Protein AF-A0A9D8DJX4-F1 (afdb_monomer_lite)

Sequence (141 aa):
MAVQHSPLPLGGERSQPGMAPLARCCRRCGIIIGFGDRCDFCLRRPADHEDAPGQHLGRHHTEWIPTVEALIADGDLDAAEFLLWRLVEATEAEARVAQVPPLEQHFRRLGWIARQRGDEALATQLRKRSEKSKASVREAS

Foldseek 3Di:
DDDDDDPDDPPPDDDDPDDDQPQDAQCPQRAGDSDDNHDPLRVPDDPPDDAAQQDDSVDGLVVCVVVLVVCVVVVVLVVSLVSLVRSQRSQLSCCVVVLDQGDCVSLCVNLVSCVVVVNPVSSVVSVVVSVVSRVVSVVVD

Radius of gyration: 18.66 Å; chains: 1; bounding box: 50×49×39 Å

pLDDT: mean 78.37, std 17.77, range [37.06, 95.06]

Secondary structure (DSSP, 8-state):
-----PPPP-------TTS----EEPTTT--EESSSSS-HHHHHS-TT-PPPTTEETTEETTTTHHHHHHHHHTT-HHHHHHHHHHHHHHHHHHHHHH-PPP-HHHHHHHHHHHHHTT-HHHHHHHHHHHHHHHHHHHHH-

Structure (mmCIF, N/CA/C/O backbone):
data_AF-A0A9D8DJX4-F1
#
_entry.id   AF-A0A9D8DJX4-F1
#
loop_
_atom_site.group_PDB
_atom_site.id
_atom_site.type_symbol
_atom_site.label_atom_id
_atom_site.label_alt_id
_atom_site.label_comp_id
_atom_site.label_asym_id
_atom_site.label_entity_id
_atom_site.label_seq_id
_atom_site.pdbx_PDB_ins_code
_atom_site.Cartn_x
_atom_site.Cartn_y
_atom_site.Cartn_z
_atom_site.occupancy
_atom_site.B_iso_or_equiv
_atom_site.auth_seq_id
_atom_site.auth_comp_id
_atom_site.auth_asym_id
_atom_site.auth_atom_id
_atom_site.pdbx_PDB_model_num
ATOM 1 N N . MET A 1 1 ? 6.602 -37.241 23.821 1.00 38.56 1 MET A N 1
ATOM 2 C CA . MET A 1 1 ? 5.442 -36.352 24.037 1.00 38.56 1 MET A CA 1
ATOM 3 C C . MET A 1 1 ? 5.085 -35.742 22.693 1.00 38.56 1 MET A C 1
ATOM 5 O O . MET A 1 1 ? 5.857 -34.939 22.191 1.00 38.56 1 MET A O 1
ATOM 9 N N . ALA A 1 2 ? 4.020 -36.227 22.053 1.00 39.66 2 ALA A N 1
ATOM 10 C CA . ALA A 1 2 ? 3.585 -35.761 20.737 1.00 39.66 2 ALA A CA 1
ATOM 11 C C . ALA A 1 2 ? 2.535 -34.660 20.921 1.00 39.66 2 ALA A C 1
ATOM 13 O O . ALA A 1 2 ? 1.522 -34.881 21.583 1.00 39.66 2 ALA A O 1
ATOM 14 N N . VAL A 1 3 ? 2.805 -33.476 20.374 1.00 42.41 3 VAL A N 1
ATOM 15 C CA . VAL A 1 3 ? 1.877 -32.342 20.379 1.00 42.41 3 VAL A CA 1
ATOM 16 C C . VAL A 1 3 ? 0.771 -32.644 19.371 1.00 42.41 3 VAL A C 1
ATOM 18 O O . VAL A 1 3 ? 1.012 -32.706 18.167 1.00 42.41 3 VAL A O 1
ATOM 21 N N . GLN A 1 4 ? -0.436 -32.894 19.874 1.00 38.75 4 GLN A N 1
ATOM 22 C CA . GLN A 1 4 ? -1.630 -33.052 19.053 1.00 38.75 4 GLN A CA 1
ATOM 23 C C . GLN A 1 4 ? -2.042 -31.674 18.525 1.00 38.75 4 GLN A C 1
ATOM 25 O O . GLN A 1 4 ? -2.489 -30.818 19.284 1.00 38.75 4 GLN A O 1
ATOM 30 N N . HIS A 1 5 ? -1.884 -31.454 17.221 1.00 39.19 5 HIS A N 1
ATOM 31 C CA . HIS A 1 5 ? -2.536 -30.343 16.539 1.00 39.19 5 HIS A CA 1
ATOM 32 C C . HIS A 1 5 ? -4.013 -30.695 16.350 1.00 39.19 5 HIS A C 1
ATOM 34 O O . HIS A 1 5 ? -4.348 -31.582 15.566 1.00 39.19 5 HIS A O 1
ATOM 40 N N . SER A 1 6 ? -4.895 -30.001 17.067 1.00 37.06 6 SER A N 1
ATOM 41 C CA . SER A 1 6 ? -6.330 -30.041 16.789 1.00 37.06 6 SER A CA 1
ATOM 42 C C . SER A 1 6 ? -6.590 -29.529 15.367 1.00 37.06 6 SER A C 1
ATOM 44 O O . SER A 1 6 ? -6.162 -28.415 15.046 1.00 37.06 6 SER A O 1
ATOM 46 N N . PRO A 1 7 ? -7.296 -30.280 14.504 1.00 43.91 7 PRO A N 1
ATOM 47 C CA . PRO A 1 7 ? -7.796 -29.723 13.260 1.00 43.91 7 PRO A CA 1
ATOM 48 C C . PRO A 1 7 ? -8.871 -28.683 13.597 1.00 43.91 7 PRO A C 1
ATOM 50 O O . PRO A 1 7 ? -9.876 -28.991 14.239 1.00 43.91 7 PRO A O 1
ATOM 53 N N . LEU A 1 8 ? -8.636 -27.435 13.186 1.00 43.75 8 LEU A N 1
ATOM 54 C CA . LEU A 1 8 ? -9.650 -26.380 13.186 1.00 43.75 8 LEU A CA 1
ATOM 55 C C . LEU A 1 8 ? -10.898 -26.883 12.437 1.00 43.75 8 LEU A C 1
ATOM 57 O O . LEU A 1 8 ? -10.749 -27.613 11.450 1.00 43.75 8 LEU A O 1
ATOM 61 N N . PRO A 1 9 ? -12.115 -26.525 12.884 1.00 43.22 9 PRO A N 1
ATOM 62 C CA . PRO A 1 9 ? -13.334 -27.113 12.360 1.00 43.22 9 PRO A CA 1
ATOM 63 C C . PRO A 1 9 ? -13.437 -26.852 10.857 1.00 43.22 9 PRO A C 1
ATOM 65 O O . PRO A 1 9 ? -13.416 -25.713 10.385 1.00 43.22 9 PRO A O 1
ATOM 68 N N . LEU A 1 10 ? -13.540 -27.949 10.110 1.00 44.94 10 LEU A N 1
ATOM 69 C CA . LEU A 1 10 ? -13.996 -27.970 8.731 1.00 44.94 10 LEU A CA 1
ATOM 70 C C . LEU A 1 10 ? -15.403 -27.364 8.717 1.00 44.94 10 LEU A C 1
ATOM 72 O O . LEU A 1 10 ? -16.376 -28.037 9.045 1.00 44.94 10 LEU A O 1
ATOM 76 N N . GLY A 1 11 ? -15.494 -26.077 8.380 1.00 38.72 11 GLY A N 1
ATOM 77 C CA . GLY A 1 11 ? -16.750 -25.362 8.180 1.00 38.72 11 GLY A CA 1
ATOM 78 C C . GLY A 1 11 ? -17.479 -25.884 6.946 1.00 38.72 11 GLY A C 1
ATOM 79 O O . GLY A 1 11 ? -17.466 -25.254 5.892 1.00 38.72 11 GLY A O 1
ATOM 80 N N . GLY A 1 12 ? -18.083 -27.060 7.077 1.00 45.94 12 GLY A N 1
ATOM 81 C CA . GLY A 1 12 ? -19.124 -27.560 6.201 1.00 45.94 12 GLY A CA 1
ATOM 82 C C . GLY A 1 12 ? -20.479 -27.167 6.766 1.00 45.94 12 GLY A C 1
ATOM 83 O O . GLY A 1 12 ? -21.164 -28.016 7.318 1.00 45.94 12 GLY A O 1
ATOM 84 N N . GLU A 1 13 ? -20.882 -25.903 6.626 1.00 40.72 13 GLU A N 1
ATOM 85 C CA . GLU A 1 13 ? -22.246 -25.484 6.956 1.00 40.72 13 GLU A CA 1
ATOM 86 C C . GLU A 1 13 ? -22.848 -24.629 5.835 1.00 40.72 13 GLU A C 1
ATOM 88 O O . GLU A 1 13 ? -22.417 -23.523 5.514 1.00 40.72 13 GLU A O 1
ATOM 93 N N . ARG A 1 14 ? -23.818 -25.286 5.196 1.00 38.78 14 ARG A N 1
ATOM 94 C CA . ARG A 1 14 ? -24.899 -24.855 4.307 1.00 38.78 14 ARG A CA 1
ATOM 95 C C . ARG A 1 14 ? -25.084 -23.341 4.158 1.00 38.78 14 ARG A C 1
ATOM 97 O O . ARG A 1 14 ? -25.391 -22.633 5.111 1.00 38.78 14 ARG A O 1
ATOM 104 N N . SER A 1 15 ? -25.055 -22.902 2.902 1.00 38.00 15 SER A N 1
ATOM 105 C CA . SER A 1 15 ? -25.609 -21.633 2.435 1.00 38.00 15 SER A CA 1
ATOM 106 C C . SER A 1 15 ? -27.032 -21.435 2.972 1.00 38.00 15 SER A C 1
ATOM 108 O O . SER A 1 15 ? -27.956 -22.131 2.552 1.00 38.00 15 SER A O 1
ATOM 110 N N . GLN A 1 16 ? -27.221 -20.493 3.896 1.00 41.62 16 GLN A N 1
ATOM 111 C CA . GLN A 1 16 ? -28.549 -19.980 4.222 1.00 41.62 16 GLN A CA 1
ATOM 112 C C . GLN A 1 16 ? -29.001 -19.029 3.099 1.00 41.62 16 GLN A C 1
ATOM 114 O O . GLN A 1 16 ? -28.250 -18.114 2.748 1.00 41.62 16 GLN A O 1
ATOM 119 N N . PRO A 1 17 ? -30.198 -19.209 2.516 1.00 38.16 17 PRO A N 1
ATOM 120 C CA . PRO A 1 17 ? -30.735 -18.274 1.538 1.00 38.16 17 PRO A CA 1
ATOM 121 C C . PRO A 1 17 ? -31.325 -17.064 2.275 1.00 38.16 17 PRO A C 1
ATOM 123 O O . PRO A 1 17 ? -32.283 -17.212 3.028 1.00 38.16 17 PRO A O 1
ATOM 126 N N . GLY A 1 18 ? -30.748 -15.874 2.075 1.00 42.41 18 GLY A N 1
ATOM 127 C CA . GLY A 1 18 ? -31.334 -14.617 2.567 1.00 42.41 18 GLY A CA 1
ATOM 128 C C . GLY A 1 18 ? -30.370 -13.553 3.097 1.00 42.41 18 GLY A C 1
ATOM 129 O O . GLY A 1 18 ? -30.813 -12.439 3.350 1.00 42.41 18 GLY A O 1
ATOM 130 N N . MET A 1 19 ? -29.072 -13.836 3.245 1.00 44.00 19 MET A N 1
ATOM 131 C CA . MET A 1 19 ? -28.089 -12.796 3.578 1.00 44.00 19 MET A CA 1
ATOM 132 C C . MET A 1 19 ? -27.450 -12.248 2.306 1.00 44.00 19 MET A C 1
ATOM 134 O O . MET A 1 19 ? -27.082 -13.016 1.415 1.00 44.00 19 MET A O 1
ATOM 138 N N . ALA A 1 20 ? -27.324 -10.919 2.232 1.00 46.47 20 ALA A N 1
ATOM 139 C CA . ALA A 1 20 ? -26.534 -10.231 1.216 1.00 46.47 20 ALA A CA 1
ATOM 140 C C . ALA A 1 20 ? -25.182 -10.945 1.039 1.00 46.47 20 ALA A C 1
ATOM 142 O O . ALA A 1 20 ? -24.650 -11.453 2.032 1.00 46.47 20 ALA A O 1
ATOM 143 N N . PRO A 1 21 ? -24.628 -11.028 -0.185 1.00 49.91 21 PRO A N 1
ATOM 144 C CA . PRO A 1 21 ? -23.338 -11.665 -0.384 1.00 49.91 21 PRO A CA 1
ATOM 145 C C . PRO A 1 21 ? -22.321 -10.887 0.446 1.00 49.91 21 PRO A C 1
ATOM 147 O O . PRO A 1 21 ? -21.922 -9.788 0.072 1.00 49.91 21 PRO A O 1
ATOM 150 N N . LEU A 1 22 ? -21.957 -11.428 1.612 1.00 55.78 22 LEU A N 1
ATOM 151 C CA . LEU A 1 22 ? -20.855 -10.908 2.400 1.00 55.78 22 LEU A CA 1
ATOM 152 C C . LEU A 1 22 ? -19.661 -10.973 1.462 1.00 55.78 22 LEU A C 1
ATOM 154 O O . LEU A 1 22 ? -19.269 -12.072 1.066 1.00 55.78 22 LEU A O 1
ATOM 158 N N . ALA A 1 23 ? -19.165 -9.811 1.047 1.00 57.03 23 ALA A N 1
ATOM 159 C CA . ALA A 1 23 ? -17.902 -9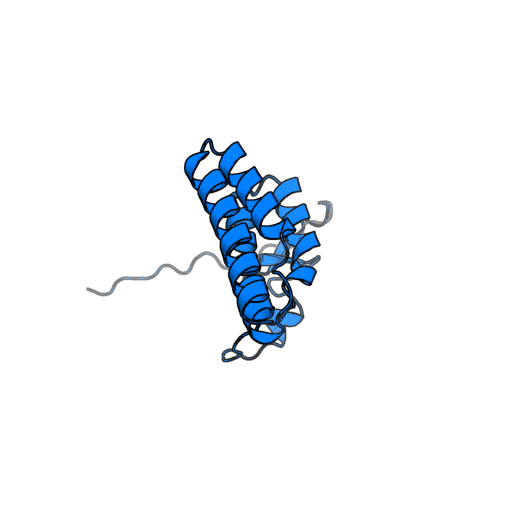.684 0.350 1.00 57.03 23 ALA A CA 1
ATOM 160 C C . ALA A 1 23 ? -16.889 -10.571 1.087 1.00 57.03 23 ALA A C 1
ATOM 162 O O . ALA A 1 23 ? -16.605 -10.355 2.264 1.00 57.03 23 ALA A O 1
ATOM 163 N N . ARG A 1 24 ? -16.436 -11.653 0.445 1.00 68.50 24 ARG A N 1
ATOM 164 C CA . ARG A 1 24 ? -15.465 -12.565 1.057 1.00 68.50 24 ARG A CA 1
ATOM 165 C C . ARG A 1 24 ? -14.099 -12.164 0.560 1.00 68.50 24 ARG A C 1
ATOM 167 O O . ARG A 1 24 ? -13.931 -11.950 -0.631 1.00 68.50 24 ARG A O 1
ATOM 174 N N . CYS A 1 25 ? -13.112 -12.102 1.436 1.00 71.19 25 CYS A N 1
ATOM 175 C CA . CYS A 1 25 ? -11.737 -11.905 1.002 1.00 71.19 25 CYS A CA 1
ATOM 176 C C . CYS A 1 25 ? -11.110 -13.251 0.621 1.00 71.19 25 CYS A C 1
ATOM 178 O O . CYS A 1 25 ? -11.328 -14.277 1.272 1.00 71.19 25 CYS A O 1
ATOM 180 N N . CYS A 1 26 ? -10.299 -13.261 -0.431 1.00 78.38 26 CYS A N 1
ATOM 181 C CA . CYS A 1 26 ? -9.481 -14.402 -0.795 1.00 78.38 26 CYS A CA 1
ATOM 182 C C . CYS A 1 26 ? -8.517 -14.723 0.351 1.00 78.38 26 CYS A C 1
ATOM 184 O O . CYS A 1 26 ? -7.721 -13.875 0.748 1.00 78.38 26 CYS A O 1
ATOM 186 N N . ARG A 1 27 ? -8.500 -15.973 0.824 1.00 70.25 27 ARG A N 1
ATOM 187 C CA . ARG A 1 27 ? -7.638 -16.386 1.949 1.00 70.25 27 ARG A CA 1
ATOM 188 C C . ARG A 1 27 ? -6.138 -16.285 1.667 1.00 70.25 27 ARG A C 1
ATOM 190 O O . ARG A 1 27 ? -5.347 -16.348 2.599 1.00 70.25 27 ARG A O 1
ATOM 197 N N . ARG A 1 28 ? -5.740 -16.184 0.395 1.00 70.88 28 ARG A N 1
ATOM 198 C CA . ARG A 1 28 ? -4.328 -16.133 -0.009 1.00 70.88 28 ARG A CA 1
ATOM 199 C C . ARG A 1 28 ? -3.819 -14.720 -0.275 1.00 70.88 28 ARG A C 1
ATOM 201 O O . ARG A 1 28 ? -2.656 -14.460 -0.002 1.00 70.88 28 ARG A O 1
ATOM 208 N N . CYS A 1 29 ? -4.648 -13.838 -0.825 1.00 70.19 29 CYS A N 1
ATOM 209 C CA . CYS A 1 29 ? -4.218 -12.491 -1.209 1.00 70.19 29 CYS A CA 1
ATOM 210 C C . CYS A 1 29 ? -5.061 -11.354 -0.628 1.00 70.19 29 CYS A C 1
ATOM 212 O O . CYS A 1 29 ? -4.777 -10.200 -0.912 1.00 70.19 29 CYS A O 1
ATOM 214 N N . GLY A 1 30 ? -6.106 -11.655 0.145 1.00 67.00 30 GLY A N 1
ATOM 215 C CA . GLY A 1 30 ? -6.951 -10.647 0.786 1.00 67.00 30 GLY A CA 1
ATOM 216 C C . GLY A 1 30 ? -7.905 -9.901 -0.151 1.00 67.00 30 GLY A C 1
ATOM 217 O O . GLY A 1 30 ? -8.666 -9.072 0.327 1.00 67.00 30 GLY A O 1
ATOM 218 N N . ILE A 1 31 ? -7.914 -10.189 -1.462 1.00 70.38 31 ILE A N 1
ATOM 219 C CA . ILE A 1 31 ? -8.803 -9.496 -2.408 1.00 70.38 31 ILE A CA 1
ATOM 220 C C . ILE A 1 31 ? -10.268 -9.835 -2.151 1.00 70.38 31 ILE A C 1
ATOM 222 O O . ILE A 1 31 ? -10.600 -11.003 -1.949 1.00 70.38 31 ILE A O 1
ATOM 226 N N . ILE A 1 32 ? -11.146 -8.844 -2.237 1.00 67.88 32 ILE A N 1
ATOM 227 C CA . ILE A 1 32 ? -12.585 -9.081 -2.169 1.00 67.88 32 ILE A CA 1
ATOM 228 C C . ILE A 1 32 ? -13.041 -9.846 -3.415 1.00 67.88 32 ILE A C 1
ATOM 230 O O . ILE A 1 32 ? -12.777 -9.455 -4.551 1.00 67.88 32 ILE A O 1
ATOM 234 N N . ILE A 1 33 ? -13.736 -10.952 -3.183 1.00 72.88 33 ILE A N 1
ATOM 235 C CA . ILE A 1 33 ? -14.366 -11.813 -4.177 1.00 72.88 33 ILE A CA 1
ATOM 236 C C . ILE A 1 33 ? -15.848 -11.975 -3.843 1.00 72.88 33 ILE A C 1
ATOM 238 O O . ILE A 1 33 ? -16.256 -11.962 -2.681 1.00 72.88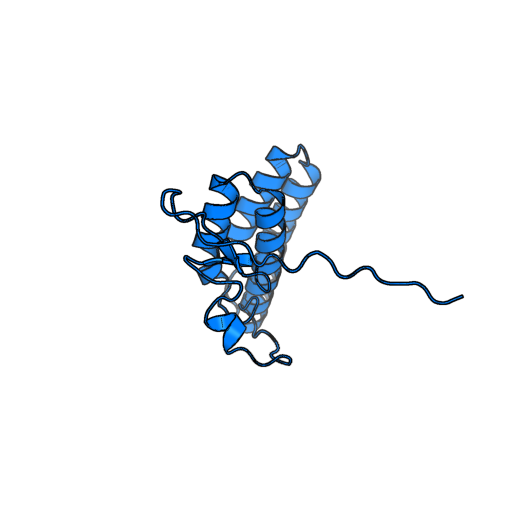 33 ILE A O 1
ATOM 242 N N . GLY A 1 34 ? -16.670 -12.154 -4.879 1.00 65.88 34 GLY A N 1
ATOM 243 C CA . GLY A 1 34 ? -18.105 -12.386 -4.697 1.00 65.88 34 GLY A CA 1
ATOM 244 C C . GLY A 1 34 ? -18.427 -13.772 -4.124 1.00 65.88 34 GLY A C 1
ATOM 245 O O . GLY A 1 34 ? -19.400 -13.925 -3.392 1.00 65.88 34 GLY A O 1
ATOM 246 N N . PHE A 1 35 ? -17.617 -14.790 -4.437 1.00 63.91 35 PHE A N 1
ATOM 247 C CA . PHE A 1 35 ? -17.817 -16.171 -3.992 1.00 63.91 35 PHE A CA 1
ATOM 248 C C . PHE A 1 35 ? -16.494 -16.960 -3.996 1.00 63.91 35 PHE A C 1
ATOM 250 O O . PHE A 1 35 ? -15.630 -16.697 -4.828 1.00 63.91 35 PHE A O 1
ATOM 257 N N . GLY A 1 36 ? -16.362 -17.950 -3.101 1.00 70.06 36 GLY A N 1
ATOM 258 C CA . GLY A 1 36 ? -15.194 -18.840 -2.984 1.00 70.06 36 GLY A CA 1
ATOM 259 C C . GLY A 1 36 ? -14.282 -18.553 -1.780 1.00 70.06 36 GLY A C 1
ATOM 260 O O . GLY A 1 36 ? -14.538 -17.650 -0.987 1.00 70.06 36 GLY A O 1
ATOM 261 N N . ASP A 1 37 ? -13.228 -19.360 -1.617 1.00 75.88 37 ASP A N 1
ATOM 262 C CA . ASP A 1 37 ? -12.084 -19.119 -0.711 1.00 75.88 37 ASP A CA 1
ATOM 263 C C . ASP A 1 37 ? -10.879 -18.496 -1.458 1.00 75.88 37 ASP A C 1
ATOM 265 O O . ASP A 1 37 ? -10.016 -17.837 -0.866 1.00 75.88 37 ASP A O 1
ATOM 269 N N . ARG A 1 38 ? -10.822 -18.789 -2.763 1.00 70.25 38 ARG A N 1
ATOM 270 C CA . ARG A 1 38 ? -9.889 -18.42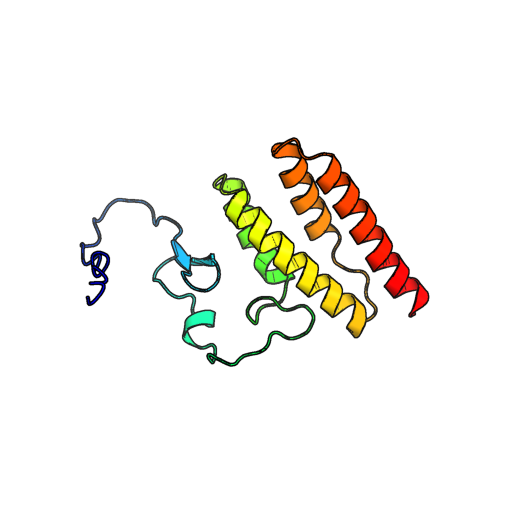0 -3.845 1.00 70.25 38 ARG A CA 1
ATOM 271 C C . ARG A 1 38 ? -10.321 -17.260 -4.739 1.00 70.25 38 ARG A C 1
ATOM 273 O O . ARG A 1 38 ? -11.427 -17.360 -5.246 1.00 70.25 38 ARG A O 1
ATOM 280 N N . CYS A 1 39 ? -9.498 -16.262 -5.071 1.00 76.75 39 CYS A N 1
ATOM 281 C CA . CYS A 1 39 ? -9.752 -15.493 -6.304 1.00 76.75 39 CYS A CA 1
ATOM 282 C C . CYS A 1 39 ? -9.240 -16.262 -7.535 1.00 76.75 39 CYS A C 1
ATOM 284 O O . CYS A 1 39 ? -8.282 -17.029 -7.406 1.00 76.75 39 CYS A O 1
ATOM 286 N N . ASP A 1 40 ? -9.825 -16.040 -8.722 1.00 74.88 40 ASP A N 1
ATOM 287 C CA . ASP A 1 40 ? -9.411 -16.689 -9.985 1.00 74.88 40 ASP A CA 1
ATOM 288 C C . ASP A 1 40 ? -7.899 -16.634 -10.217 1.00 74.88 40 ASP A C 1
ATOM 290 O O . ASP A 1 40 ? -7.287 -17.595 -10.681 1.00 74.88 40 ASP A O 1
ATOM 294 N N . PHE A 1 41 ? -7.282 -15.520 -9.829 1.00 71.81 41 PHE A N 1
ATOM 295 C CA . PHE A 1 41 ? -5.845 -15.337 -9.928 1.00 71.81 41 PHE A CA 1
ATOM 296 C C . PHE A 1 41 ? -5.077 -16.292 -9.003 1.00 71.81 41 PHE A C 1
ATOM 298 O O . PHE A 1 41 ? -4.237 -17.061 -9.460 1.00 71.81 41 PHE A O 1
ATOM 305 N N . CYS A 1 42 ? -5.394 -16.315 -7.705 1.00 73.94 42 CYS A N 1
ATOM 306 C CA . CYS A 1 42 ? -4.740 -17.209 -6.745 1.00 73.94 42 CYS A CA 1
ATOM 307 C C . CYS A 1 42 ? -5.021 -18.694 -6.992 1.00 73.94 42 CYS A C 1
ATOM 309 O O . CYS A 1 42 ? -4.266 -19.531 -6.501 1.00 73.94 42 CYS A O 1
ATOM 311 N N . LEU A 1 43 ? -6.096 -19.026 -7.709 1.00 78.12 43 LEU A N 1
ATOM 312 C CA . LEU A 1 43 ? -6.381 -20.395 -8.135 1.00 78.12 43 LEU A CA 1
ATOM 313 C C . LEU A 1 43 ? -5.463 -20.849 -9.276 1.00 78.12 43 LEU A C 1
ATOM 315 O O . LEU A 1 43 ? -5.119 -22.025 -9.335 1.00 78.12 43 LEU A O 1
ATOM 319 N N . ARG A 1 44 ? -5.054 -19.933 -10.161 1.00 77.38 44 ARG A N 1
ATOM 320 C CA . ARG A 1 44 ? -4.220 -20.232 -11.338 1.00 77.38 44 ARG A CA 1
ATOM 321 C C . ARG A 1 44 ? -2.736 -19.920 -11.137 1.00 77.38 44 ARG A C 1
ATOM 323 O O . ARG A 1 44 ? -1.916 -20.337 -11.949 1.00 77.38 44 ARG A O 1
ATOM 330 N N . ARG A 1 45 ? -2.383 -19.184 -10.079 1.00 68.31 45 ARG A N 1
ATOM 331 C CA . ARG A 1 45 ? -1.006 -18.766 -9.796 1.00 68.31 45 ARG A CA 1
ATOM 332 C C . ARG A 1 45 ? -0.141 -19.962 -9.350 1.00 68.31 45 ARG A C 1
ATOM 334 O O . ARG A 1 45 ? -0.495 -20.613 -8.362 1.00 68.31 45 ARG A O 1
ATOM 341 N N . PRO A 1 46 ? 1.016 -20.205 -9.996 1.00 72.50 46 PRO A N 1
ATOM 342 C CA . PRO A 1 46 ? 2.020 -21.150 -9.512 1.00 72.50 46 PRO A CA 1
ATOM 343 C C . PRO A 1 46 ? 2.511 -20.784 -8.105 1.00 72.50 46 PRO A C 1
ATOM 345 O O . PRO A 1 46 ? 2.568 -19.605 -7.748 1.00 72.50 46 PRO A O 1
ATOM 348 N N . ALA A 1 47 ? 2.879 -21.786 -7.302 1.00 67.94 47 ALA A N 1
ATOM 349 C CA . ALA A 1 47 ? 3.364 -21.556 -5.940 1.00 67.94 47 ALA A CA 1
ATOM 350 C C . ALA A 1 47 ? 4.660 -20.722 -5.906 1.00 67.94 47 ALA A C 1
ATOM 352 O O . ALA A 1 47 ? 4.812 -19.912 -4.996 1.00 67.94 47 ALA A O 1
ATOM 353 N N . ASP A 1 48 ? 5.505 -20.865 -6.930 1.00 71.00 48 ASP A N 1
ATOM 354 C CA . ASP A 1 48 ? 6.838 -20.257 -7.042 1.00 71.00 48 ASP A CA 1
ATOM 355 C C . ASP A 1 48 ? 6.864 -18.955 -7.865 1.00 71.00 48 ASP A C 1
ATOM 357 O O . ASP A 1 48 ? 7.899 -18.561 -8.390 1.00 71.00 48 ASP A O 1
ATOM 361 N N . HIS A 1 49 ? 5.723 -18.285 -8.050 1.00 69.75 49 HIS A N 1
ATOM 362 C CA . HIS A 1 49 ? 5.704 -17.038 -8.818 1.00 69.75 49 HIS A CA 1
ATOM 363 C C . HIS A 1 49 ? 6.297 -15.875 -8.013 1.00 69.75 49 HIS A C 1
ATOM 365 O O . HIS A 1 49 ? 5.689 -15.436 -7.032 1.00 69.75 49 HIS A O 1
ATOM 371 N N . GLU A 1 50 ? 7.424 -15.348 -8.482 1.00 78.44 50 GLU A N 1
ATOM 372 C CA . GLU A 1 50 ? 8.011 -14.087 -8.027 1.00 78.44 50 GLU A CA 1
ATOM 373 C C . GLU A 1 50 ? 7.292 -12.891 -8.667 1.00 78.44 50 GLU A C 1
ATOM 375 O O . GLU A 1 50 ? 7.028 -12.882 -9.871 1.00 78.44 50 GLU A O 1
ATOM 380 N N . ASP A 1 51 ? 6.957 -11.891 -7.850 1.00 82.62 51 ASP A N 1
ATOM 381 C CA . ASP A 1 51 ? 6.271 -10.685 -8.313 1.00 82.62 51 ASP A CA 1
ATOM 382 C C . ASP A 1 51 ? 7.248 -9.798 -9.107 1.00 82.62 51 ASP A C 1
ATOM 384 O O . ASP A 1 51 ? 8.362 -9.520 -8.656 1.00 82.62 51 ASP A O 1
ATOM 388 N N . ALA A 1 52 ? 6.829 -9.322 -10.284 1.00 85.19 52 ALA A N 1
ATOM 389 C CA . ALA A 1 52 ? 7.619 -8.354 -11.041 1.00 85.19 52 ALA A CA 1
ATOM 390 C C . ALA A 1 52 ? 7.639 -6.978 -10.333 1.00 85.19 52 ALA A C 1
ATOM 392 O O . ALA A 1 52 ? 6.752 -6.682 -9.527 1.00 85.19 52 ALA A O 1
ATOM 393 N N . PRO A 1 53 ? 8.600 -6.087 -10.643 1.00 87.12 53 PRO A N 1
ATOM 394 C CA . PRO A 1 53 ? 8.551 -4.695 -10.193 1.00 87.12 53 PRO A CA 1
ATOM 395 C C . PRO A 1 53 ? 7.191 -4.061 -10.519 1.00 87.12 53 PRO A C 1
ATOM 397 O O . PRO A 1 53 ? 6.681 -4.228 -11.624 1.00 87.12 53 PRO A O 1
ATOM 400 N N . GLY A 1 54 ? 6.580 -3.374 -9.552 1.00 87.56 54 GLY A N 1
ATOM 401 C CA . GLY A 1 54 ? 5.222 -2.835 -9.695 1.00 87.56 54 GLY A CA 1
ATOM 402 C C . GLY A 1 54 ? 4.102 -3.818 -9.377 1.00 87.56 54 GLY A C 1
ATOM 403 O O . GLY A 1 54 ? 2.943 -3.408 -9.316 1.00 87.56 54 GLY A O 1
ATOM 404 N N . GLN A 1 55 ? 4.413 -5.089 -9.111 1.00 88.81 55 GLN A N 1
ATOM 405 C CA . GLN A 1 55 ? 3.417 -6.094 -8.771 1.00 88.81 55 GLN A CA 1
ATOM 406 C C . GLN A 1 55 ? 3.392 -6.423 -7.281 1.00 88.81 55 GLN A C 1
ATOM 408 O O . GLN A 1 55 ? 4.411 -6.474 -6.598 1.00 88.81 55 GLN A O 1
ATOM 413 N N . HIS A 1 56 ? 2.186 -6.689 -6.791 1.00 85.81 56 HIS A N 1
ATOM 414 C CA . HIS A 1 56 ? 1.953 -7.360 -5.528 1.00 85.81 56 HIS A CA 1
ATOM 415 C C . HIS A 1 56 ? 1.022 -8.539 -5.769 1.00 85.81 56 HIS A C 1
ATOM 417 O O . HIS A 1 56 ? -0.087 -8.384 -6.290 1.00 85.81 56 HIS A O 1
ATOM 423 N N . LEU A 1 57 ? 1.494 -9.724 -5.399 1.00 82.62 57 LEU A N 1
ATOM 424 C CA . LEU A 1 57 ? 0.825 -10.992 -5.620 1.00 82.62 57 LEU A CA 1
ATOM 425 C C . LEU A 1 57 ? 0.400 -11.193 -7.083 1.00 82.62 57 LEU A C 1
ATOM 427 O O . LEU A 1 57 ? -0.737 -11.582 -7.341 1.00 82.62 57 LEU A O 1
ATOM 431 N N . GLY A 1 58 ? 1.319 -10.920 -8.011 1.00 81.00 58 GLY A N 1
ATOM 432 C CA . GLY A 1 58 ? 1.181 -11.075 -9.459 1.00 81.00 58 GLY A CA 1
ATOM 433 C C . GLY A 1 58 ? 0.176 -10.137 -10.136 1.00 81.00 58 GLY A C 1
ATOM 434 O O . GLY A 1 58 ? -0.198 -10.361 -11.285 1.00 81.00 58 GLY A O 1
ATOM 435 N N . ARG A 1 59 ? -0.270 -9.092 -9.433 1.00 83.69 59 ARG A N 1
ATOM 436 C CA . ARG A 1 59 ? -1.118 -8.014 -9.962 1.00 83.69 59 ARG A CA 1
ATOM 437 C C . ARG A 1 59 ? -0.419 -6.682 -9.851 1.00 83.69 59 ARG A C 1
ATOM 439 O O . ARG A 1 59 ? 0.317 -6.469 -8.890 1.00 83.69 59 ARG A O 1
ATOM 446 N N . HIS A 1 60 ? -0.697 -5.771 -10.775 1.00 89.62 60 HIS A N 1
ATOM 447 C CA . HIS A 1 60 ? -0.125 -4.434 -10.709 1.00 89.62 60 HIS A CA 1
ATOM 448 C C . HIS A 1 60 ? -0.619 -3.693 -9.461 1.00 89.62 60 HIS A C 1
ATOM 450 O O . HIS A 1 60 ? -1.781 -3.815 -9.069 1.00 89.62 60 HIS A O 1
ATOM 456 N N . HIS A 1 61 ? 0.235 -2.890 -8.828 1.00 90.94 61 HIS A N 1
ATOM 457 C CA . HIS A 1 61 ? -0.087 -2.231 -7.562 1.00 90.94 61 HIS A CA 1
ATOM 458 C C . HIS A 1 61 ? -1.309 -1.295 -7.651 1.00 90.94 61 HIS A C 1
ATOM 460 O O . HIS A 1 61 ? -1.915 -0.954 -6.637 1.00 90.94 61 HIS A O 1
ATOM 466 N N . THR A 1 62 ? -1.660 -0.830 -8.852 1.00 91.31 62 THR A N 1
ATOM 467 C CA . THR A 1 62 ? -2.840 0.010 -9.109 1.00 91.31 62 THR A CA 1
ATOM 468 C C . THR A 1 62 ? -4.142 -0.788 -9.111 1.00 91.31 62 THR A C 1
ATOM 470 O O . THR A 1 62 ? -5.181 -0.244 -8.751 1.00 91.31 62 THR A O 1
ATOM 473 N N . GLU A 1 63 ? -4.105 -2.083 -9.434 1.00 89.00 63 GLU A N 1
ATOM 474 C CA . GLU A 1 63 ? -5.292 -2.952 -9.412 1.00 89.00 63 GLU A CA 1
ATOM 475 C C . GLU A 1 63 ? -5.829 -3.179 -7.996 1.00 89.00 63 GLU A C 1
ATOM 477 O O . GLU A 1 63 ? -6.988 -3.539 -7.812 1.00 89.00 63 GLU A O 1
ATOM 482 N N . TRP A 1 64 ? -4.998 -2.949 -6.981 1.00 88.94 64 TRP A N 1
ATOM 483 C CA . TRP A 1 64 ? -5.362 -3.104 -5.578 1.00 88.94 64 TRP A CA 1
ATOM 484 C C . TRP A 1 64 ? -6.079 -1.881 -4.990 1.00 88.94 64 TRP A C 1
ATOM 486 O O . TRP A 1 64 ? -6.600 -1.962 -3.878 1.00 88.94 64 TRP A O 1
ATOM 496 N N . ILE A 1 65 ? -6.161 -0.763 -5.724 1.00 89.69 65 ILE A N 1
ATOM 497 C CA . ILE A 1 65 ? -6.806 0.481 -5.266 1.00 89.69 65 ILE A CA 1
ATOM 498 C C . ILE A 1 65 ? -8.261 0.252 -4.811 1.00 89.69 65 ILE A C 1
ATOM 500 O O . ILE A 1 65 ? -8.570 0.679 -3.696 1.00 89.69 65 ILE A O 1
ATOM 504 N N . PRO A 1 66 ? -9.129 -0.458 -5.566 1.00 87.69 66 PRO A N 1
ATOM 505 C CA . PRO A 1 66 ? -10.502 -0.727 -5.131 1.00 87.69 66 PRO A CA 1
ATOM 506 C C . PRO A 1 66 ? -10.572 -1.627 -3.892 1.00 87.69 66 PRO A C 1
ATOM 508 O O . PRO A 1 66 ? -11.484 -1.502 -3.083 1.00 87.69 66 PRO A O 1
ATOM 511 N N . THR A 1 67 ? -9.598 -2.527 -3.716 1.00 86.56 67 THR A N 1
ATOM 512 C CA . THR A 1 67 ? -9.537 -3.396 -2.528 1.00 86.56 67 THR A CA 1
ATOM 513 C C . THR A 1 67 ? -9.192 -2.584 -1.287 1.00 86.56 67 THR A C 1
ATOM 515 O O . THR A 1 67 ? -9.840 -2.740 -0.262 1.00 86.56 67 THR A O 1
ATOM 518 N N . VAL A 1 68 ? -8.223 -1.669 -1.387 1.00 90.25 68 VAL A N 1
ATOM 519 C CA . VAL A 1 68 ? -7.905 -0.736 -0.296 1.00 90.25 68 VAL A CA 1
ATOM 520 C C . VAL A 1 68 ? -9.121 0.119 0.066 1.00 90.25 68 VAL A C 1
ATOM 522 O O . VAL A 1 68 ? -9.397 0.314 1.243 1.00 90.25 68 VAL A O 1
ATOM 525 N N . GLU A 1 69 ? -9.853 0.628 -0.928 1.00 89.56 69 GLU A N 1
ATOM 526 C CA . GLU A 1 69 ? -11.055 1.439 -0.692 1.00 89.56 69 GLU A CA 1
ATOM 527 C C . GLU A 1 69 ? -12.146 0.657 0.030 1.00 89.56 69 GLU A C 1
ATOM 529 O O . GLU A 1 69 ? -12.732 1.174 0.977 1.00 89.56 69 GLU A O 1
ATOM 534 N N . ALA A 1 70 ? -12.371 -0.592 -0.370 1.00 86.19 70 ALA A N 1
ATOM 535 C CA . ALA A 1 70 ? -13.342 -1.447 0.287 1.00 86.19 70 ALA A CA 1
ATOM 536 C C . ALA A 1 70 ? -12.932 -1.794 1.728 1.00 86.19 70 ALA A C 1
ATOM 538 O O . ALA A 1 70 ? -13.746 -1.639 2.627 1.00 86.19 70 ALA A O 1
ATOM 539 N N . LEU A 1 71 ? -11.660 -2.132 1.982 1.00 87.62 71 LEU A N 1
ATOM 540 C CA . LEU A 1 71 ? -11.164 -2.390 3.343 1.00 87.62 71 LEU A CA 1
ATOM 541 C C . LEU A 1 71 ? -11.314 -1.166 4.258 1.00 87.62 71 LEU A C 1
ATOM 543 O O . LEU A 1 71 ? -11.716 -1.294 5.411 1.00 87.62 71 LEU A O 1
ATOM 547 N N . ILE A 1 72 ? -11.040 0.037 3.739 1.00 89.62 72 ILE A N 1
ATOM 548 C CA . ILE A 1 72 ? -11.263 1.284 4.483 1.00 89.62 72 ILE A CA 1
ATOM 549 C C . ILE A 1 72 ? -12.760 1.509 4.737 1.00 89.62 72 ILE A C 1
ATOM 551 O O . ILE A 1 72 ? -13.127 1.916 5.837 1.00 89.62 72 ILE A O 1
ATOM 555 N N . ALA A 1 73 ? -13.620 1.251 3.747 1.00 88.31 73 ALA A N 1
ATOM 556 C CA . ALA A 1 73 ? -15.069 1.399 3.884 1.00 88.31 73 ALA A CA 1
ATOM 557 C C . ALA A 1 73 ? -15.670 0.408 4.897 1.00 88.31 73 ALA A C 1
ATOM 559 O O . ALA A 1 73 ? -16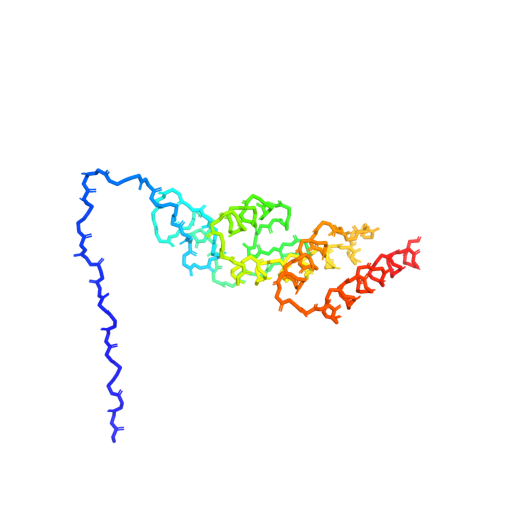.571 0.782 5.646 1.00 88.31 73 ALA A O 1
ATOM 560 N N . ASP A 1 74 ? -15.131 -0.809 4.965 1.00 85.62 74 ASP A N 1
ATOM 561 C CA . ASP A 1 74 ? -15.498 -1.838 5.944 1.00 85.62 74 ASP A CA 1
ATOM 562 C C . ASP A 1 74 ? -14.909 -1.571 7.345 1.00 85.62 74 ASP A C 1
ATOM 564 O O . ASP A 1 74 ? -15.235 -2.268 8.306 1.00 85.62 74 ASP A O 1
ATOM 568 N N . GLY A 1 75 ? -14.055 -0.551 7.490 1.00 87.56 75 GLY A N 1
ATOM 569 C CA . GLY A 1 75 ? -13.392 -0.204 8.749 1.00 87.56 75 GLY A CA 1
ATOM 570 C C . GLY A 1 75 ? -12.227 -1.127 9.124 1.00 87.56 75 GLY A C 1
ATOM 571 O O . GLY A 1 75 ? -11.646 -0.960 10.197 1.00 87.56 75 GLY A O 1
ATOM 572 N N . ASP A 1 76 ? -11.844 -2.058 8.247 1.00 88.75 76 ASP A N 1
ATOM 573 C CA . ASP A 1 76 ? -10.696 -2.951 8.428 1.00 88.75 76 ASP A CA 1
ATOM 574 C C . ASP A 1 76 ? -9.389 -2.220 8.079 1.00 88.75 76 ASP A C 1
ATOM 576 O O . ASP A 1 76 ? -8.740 -2.432 7.046 1.00 88.75 76 ASP A O 1
ATOM 580 N N . LEU A 1 77 ? -9.018 -1.284 8.956 1.00 89.69 77 LEU A N 1
ATOM 581 C CA . LEU A 1 77 ? -7.822 -0.463 8.789 1.00 89.69 77 LEU A CA 1
ATOM 582 C C . LEU A 1 77 ? -6.529 -1.281 8.899 1.00 89.69 77 LEU A C 1
ATOM 584 O O . LEU A 1 77 ? -5.532 -0.881 8.306 1.00 89.69 77 LEU A O 1
ATOM 588 N N . ASP A 1 78 ? -6.535 -2.407 9.618 1.00 86.88 78 ASP A N 1
ATOM 589 C CA . ASP A 1 78 ? -5.386 -3.315 9.732 1.00 86.88 78 ASP A CA 1
ATOM 590 C C . ASP A 1 78 ? -5.073 -3.992 8.398 1.00 86.88 78 ASP A C 1
ATOM 592 O O . ASP A 1 78 ? -3.935 -3.943 7.918 1.00 86.88 78 ASP A O 1
ATOM 596 N N . ALA A 1 79 ? -6.086 -4.574 7.751 1.00 83.38 79 ALA A N 1
ATOM 597 C CA . ALA A 1 79 ? -5.913 -5.167 6.433 1.00 83.38 79 ALA A CA 1
ATOM 598 C C . ALA A 1 79 ? -5.565 -4.105 5.379 1.00 83.38 79 ALA A C 1
ATOM 600 O O . ALA A 1 79 ? -4.703 -4.340 4.523 1.00 83.38 79 ALA A O 1
ATOM 601 N N . ALA A 1 80 ? -6.194 -2.924 5.449 1.00 89.56 80 ALA A N 1
ATOM 602 C CA . ALA A 1 80 ? -5.901 -1.818 4.542 1.00 89.56 80 ALA A CA 1
ATOM 603 C C . ALA A 1 80 ? -4.447 -1.340 4.678 1.00 89.56 80 ALA A C 1
ATOM 605 O O . ALA A 1 80 ? -3.767 -1.140 3.669 1.00 89.56 80 ALA A O 1
ATOM 606 N N . GLU A 1 81 ? -3.9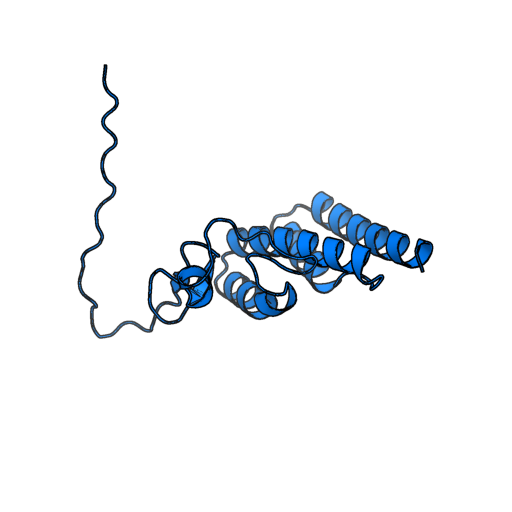55 -1.189 5.910 1.00 91.62 81 GLU A N 1
ATOM 607 C CA . GLU A 1 81 ? -2.572 -0.811 6.201 1.00 91.62 81 GLU A CA 1
ATOM 608 C C . GLU A 1 81 ? -1.587 -1.852 5.667 1.00 91.62 81 GLU A C 1
ATOM 610 O O . GLU A 1 81 ? -0.640 -1.502 4.957 1.00 91.62 81 GLU A O 1
ATOM 615 N N . PHE A 1 82 ? -1.826 -3.133 5.963 1.00 90.06 82 PHE A N 1
ATOM 616 C CA . PHE A 1 82 ? -0.980 -4.225 5.493 1.00 90.06 82 PHE A CA 1
ATOM 617 C C . PHE A 1 82 ? -0.867 -4.231 3.965 1.00 90.06 82 PHE A C 1
ATOM 619 O O . PHE A 1 82 ? 0.240 -4.310 3.424 1.00 90.06 82 PHE A O 1
ATOM 626 N N . LEU A 1 83 ? -1.999 -4.114 3.264 1.00 89.75 83 LEU A N 1
ATOM 627 C CA . LEU A 1 83 ? -2.014 -4.072 1.807 1.00 89.75 83 LEU A CA 1
ATOM 628 C C . LEU A 1 83 ? -1.258 -2.841 1.293 1.00 89.75 83 LEU A C 1
ATOM 630 O O . LEU A 1 83 ? -0.381 -2.976 0.445 1.00 89.75 83 LEU A O 1
ATOM 634 N N . LEU A 1 84 ? -1.529 -1.654 1.841 1.00 93.50 84 LEU A N 1
ATOM 635 C CA . LEU A 1 84 ? -0.870 -0.409 1.437 1.00 93.50 84 LEU A CA 1
ATOM 636 C C . LEU A 1 84 ? 0.654 -0.453 1.600 1.00 93.50 84 LEU A C 1
ATOM 638 O O . LEU A 1 84 ? 1.357 0.053 0.725 1.00 93.50 84 LEU A O 1
ATOM 642 N N . TRP A 1 85 ? 1.178 -1.096 2.647 1.00 93.44 85 TRP A N 1
ATOM 643 C CA . TRP A 1 85 ? 2.621 -1.322 2.786 1.00 93.44 85 TRP A CA 1
ATOM 644 C C . TRP A 1 85 ? 3.204 -2.102 1.608 1.00 93.44 85 TRP A C 1
ATOM 646 O O . TRP A 1 85 ? 4.245 -1.724 1.067 1.00 93.44 85 TRP A O 1
ATOM 656 N N . ARG A 1 86 ? 2.511 -3.150 1.160 1.00 92.31 86 ARG A N 1
ATOM 657 C CA . ARG A 1 86 ? 2.941 -3.950 0.007 1.00 92.31 86 ARG A CA 1
ATOM 658 C C . ARG A 1 86 ? 2.840 -3.184 -1.303 1.00 92.31 86 ARG A C 1
ATOM 660 O O . ARG A 1 86 ? 3.713 -3.315 -2.156 1.00 92.31 86 ARG A O 1
ATOM 667 N N . LEU A 1 87 ? 1.825 -2.336 -1.451 1.00 93.56 87 LEU A N 1
ATOM 668 C CA . LEU A 1 87 ? 1.695 -1.477 -2.629 1.00 93.56 87 LEU A CA 1
ATOM 669 C C . LEU A 1 87 ? 2.775 -0.390 -2.680 1.00 93.56 87 LEU A C 1
ATOM 671 O O . LEU A 1 87 ? 3.234 -0.052 -3.770 1.00 93.56 87 LEU A O 1
ATOM 675 N N . VAL A 1 88 ? 3.210 0.124 -1.524 1.00 94.75 88 VAL A N 1
ATOM 676 C CA . VAL A 1 88 ? 4.367 1.029 -1.419 1.00 94.75 88 VAL A CA 1
ATOM 677 C C . VAL A 1 88 ? 5.642 0.332 -1.896 1.00 94.75 88 VAL A C 1
ATOM 679 O O . VAL A 1 88 ? 6.365 0.884 -2.721 1.00 94.75 88 VAL A O 1
ATOM 682 N N . GLU A 1 89 ? 5.903 -0.894 -1.441 1.00 92.06 89 GLU A N 1
ATOM 683 C CA . GLU A 1 89 ? 7.066 -1.668 -1.896 1.00 92.06 89 GLU A CA 1
ATOM 684 C C . GLU A 1 89 ? 7.025 -1.925 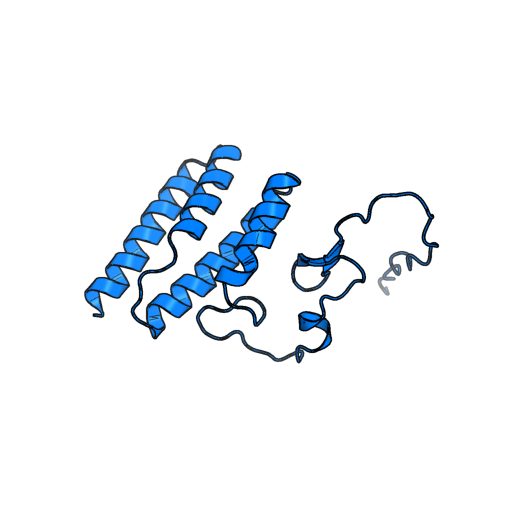-3.410 1.00 92.06 89 GLU A C 1
ATOM 686 O O . GLU A 1 89 ? 8.026 -1.721 -4.101 1.00 92.06 89 GLU A O 1
ATOM 691 N N . ALA A 1 90 ? 5.858 -2.313 -3.933 1.00 92.31 90 ALA A N 1
ATOM 692 C CA . ALA A 1 90 ? 5.662 -2.580 -5.353 1.00 92.31 90 ALA A CA 1
ATOM 693 C C . ALA A 1 90 ? 5.885 -1.325 -6.213 1.00 92.31 90 ALA A C 1
ATOM 695 O O . ALA A 1 90 ? 6.636 -1.383 -7.186 1.00 92.31 90 ALA A O 1
ATOM 696 N N . THR A 1 91 ? 5.302 -0.179 -5.839 1.00 94.50 91 THR A N 1
ATOM 697 C CA . THR A 1 91 ? 5.466 1.071 -6.603 1.00 94.50 91 THR A CA 1
ATOM 698 C C . THR A 1 91 ? 6.889 1.629 -6.506 1.00 94.50 91 THR A C 1
ATOM 700 O O . THR A 1 91 ? 7.406 2.170 -7.476 1.00 94.50 91 THR A O 1
ATOM 703 N N . GLU A 1 92 ? 7.587 1.448 -5.380 1.00 92.31 92 GLU A N 1
ATOM 704 C CA . GLU A 1 92 ? 9.008 1.808 -5.269 1.00 92.31 92 GLU A CA 1
ATOM 705 C C . GLU A 1 92 ? 9.916 0.882 -6.090 1.00 92.31 92 GLU A C 1
ATOM 707 O O . GLU A 1 92 ? 10.979 1.301 -6.553 1.00 92.31 92 GLU A O 1
ATOM 712 N N . ALA A 1 93 ? 9.548 -0.391 -6.248 1.00 91.31 93 ALA A N 1
ATOM 713 C CA . ALA A 1 93 ? 10.252 -1.307 -7.139 1.00 91.31 93 ALA A CA 1
ATOM 714 C C . ALA A 1 93 ? 10.054 -0.909 -8.608 1.00 91.31 93 ALA A C 1
ATOM 716 O O . ALA A 1 93 ? 11.034 -0.832 -9.345 1.00 91.31 93 ALA A O 1
ATOM 717 N N . GLU A 1 94 ? 8.821 -0.591 -9.012 1.00 91.31 94 GLU A N 1
ATOM 718 C CA . GLU A 1 94 ? 8.532 -0.080 -10.357 1.00 91.31 94 GLU A CA 1
ATOM 719 C C . GLU A 1 94 ? 9.288 1.215 -10.634 1.00 91.31 94 GLU A C 1
ATOM 721 O O . GLU A 1 94 ? 9.976 1.317 -11.644 1.00 91.31 94 GLU A O 1
ATOM 726 N N . ALA A 1 95 ? 9.238 2.169 -9.702 1.00 91.31 95 ALA A N 1
ATOM 727 C CA . ALA A 1 95 ? 9.885 3.465 -9.841 1.00 91.31 95 ALA A CA 1
ATOM 728 C C . ALA A 1 95 ? 11.388 3.352 -10.127 1.00 91.31 95 ALA A C 1
ATOM 730 O O . ALA A 1 95 ? 11.926 4.076 -10.961 1.00 91.31 95 ALA A O 1
ATOM 731 N N . ARG A 1 96 ? 12.065 2.395 -9.480 1.00 89.19 96 ARG A N 1
ATOM 732 C CA . ARG A 1 96 ? 13.495 2.128 -9.698 1.00 89.19 96 ARG A CA 1
ATOM 733 C C . ARG A 1 96 ? 13.802 1.549 -11.077 1.00 89.19 96 ARG A C 1
ATOM 735 O O . ARG A 1 96 ? 14.882 1.795 -11.602 1.00 89.19 96 ARG A O 1
ATOM 742 N N . VAL A 1 97 ? 12.892 0.759 -11.640 1.00 89.69 97 VAL A N 1
ATOM 743 C CA . VAL A 1 97 ? 13.108 0.060 -12.916 1.00 89.69 97 VAL A CA 1
ATOM 744 C C . VAL A 1 97 ? 12.651 0.909 -14.095 1.00 89.69 97 VAL A C 1
ATOM 746 O O . VAL A 1 97 ? 13.378 1.050 -15.072 1.00 89.69 97 VAL A O 1
ATOM 749 N N . ALA A 1 98 ? 11.464 1.496 -13.993 1.00 87.25 98 ALA A N 1
ATOM 750 C CA . ALA A 1 98 ? 10.851 2.299 -15.040 1.00 87.25 98 ALA A CA 1
ATOM 751 C C . ALA A 1 98 ? 11.264 3.781 -14.992 1.00 87.25 98 ALA A C 1
ATOM 753 O O . ALA A 1 98 ? 10.880 4.531 -15.884 1.00 87.25 98 ALA A O 1
ATOM 754 N N . GLN A 1 99 ? 12.028 4.209 -13.976 1.00 87.94 99 GLN A N 1
ATOM 755 C CA . GLN A 1 99 ? 12.438 5.609 -13.768 1.00 87.94 99 GLN A CA 1
ATOM 756 C C . GLN A 1 99 ? 11.248 6.583 -13.737 1.00 87.94 99 GLN A C 1
ATOM 758 O O . GLN A 1 99 ? 11.345 7.752 -14.104 1.00 87.94 99 GLN A O 1
ATOM 763 N N . VAL A 1 100 ? 10.096 6.095 -13.275 1.00 87.19 100 VAL A N 1
ATOM 764 C CA . VAL A 1 100 ? 8.898 6.902 -13.046 1.00 87.19 100 VAL A CA 1
ATOM 765 C C . VAL A 1 100 ? 8.738 7.171 -11.553 1.00 87.19 100 VAL A C 1
ATOM 767 O O . VAL A 1 100 ? 9.077 6.318 -10.735 1.00 87.19 100 VAL A O 1
ATOM 770 N N . PRO A 1 101 ? 8.230 8.342 -11.143 1.00 87.38 101 PRO A N 1
ATOM 771 C CA . PRO A 1 101 ? 7.965 8.596 -9.735 1.00 87.38 101 PRO A CA 1
ATOM 772 C C . PRO A 1 101 ? 6.987 7.562 -9.151 1.00 87.38 101 PRO A C 1
ATOM 774 O O . PRO A 1 101 ? 6.005 7.220 -9.813 1.00 87.38 101 PRO A O 1
ATOM 777 N N . PRO A 1 102 ? 7.198 7.102 -7.904 1.00 90.62 102 PRO A N 1
ATOM 778 C CA . PRO A 1 102 ? 6.278 6.173 -7.260 1.00 90.62 102 PRO A CA 1
ATOM 779 C C . PRO A 1 102 ? 4.903 6.817 -7.048 1.00 90.62 102 PRO A C 1
ATOM 781 O O . PRO A 1 102 ? 4.781 8.036 -6.866 1.00 90.62 102 PRO A O 1
ATOM 784 N N . LEU A 1 103 ? 3.857 5.991 -7.008 1.00 92.19 103 LEU A N 1
ATOM 785 C CA . LEU A 1 103 ? 2.489 6.465 -6.840 1.00 92.19 103 LEU A CA 1
ATOM 786 C C . LEU A 1 103 ? 2.266 7.015 -5.423 1.00 92.19 103 LEU A C 1
ATOM 788 O O . LEU A 1 103 ? 2.080 6.277 -4.454 1.00 92.19 103 LEU A O 1
ATOM 792 N N . GLU A 1 104 ? 2.215 8.343 -5.311 1.00 92.06 104 GLU A N 1
ATOM 793 C CA . GLU A 1 104 ? 2.082 9.059 -4.033 1.00 92.06 104 GLU A CA 1
ATOM 794 C C . GLU A 1 104 ? 0.803 8.693 -3.258 1.00 92.06 104 GLU A C 1
ATOM 796 O O . GLU A 1 104 ? 0.770 8.750 -2.026 1.00 92.06 104 GLU A O 1
ATOM 801 N N . GLN A 1 105 ? -0.259 8.294 -3.964 1.00 92.38 105 GLN A N 1
ATOM 802 C CA . GLN A 1 105 ? -1.548 7.968 -3.356 1.00 92.38 105 GLN A CA 1
ATOM 803 C C . GLN A 1 105 ? -1.434 6.868 -2.288 1.00 92.38 105 GLN A C 1
ATOM 805 O O . GLN A 1 105 ? -2.096 6.971 -1.252 1.00 92.38 105 GLN A O 1
ATOM 810 N N . HIS A 1 106 ? -0.563 5.873 -2.492 1.00 93.62 106 HIS A N 1
ATOM 811 C CA . HIS A 1 106 ? -0.343 4.789 -1.529 1.00 93.62 106 HIS A CA 1
ATOM 812 C C . HIS A 1 106 ? 0.239 5.315 -0.216 1.00 93.62 106 HIS A C 1
ATOM 814 O O . HIS A 1 106 ? -0.306 5.056 0.856 1.00 93.62 106 HIS A O 1
ATOM 820 N N . PHE A 1 107 ? 1.272 6.156 -0.295 1.00 94.50 107 PHE A N 1
ATOM 821 C CA . PHE A 1 107 ? 1.884 6.798 0.873 1.00 94.50 107 PHE A CA 1
ATOM 822 C C . PHE A 1 107 ? 0.901 7.708 1.609 1.00 94.50 107 PHE A C 1
ATOM 824 O O . PHE A 1 107 ? 0.876 7.726 2.838 1.00 94.50 107 PHE A O 1
ATOM 831 N N . ARG A 1 108 ? 0.074 8.461 0.873 1.00 93.88 108 ARG A N 1
ATOM 832 C CA . ARG A 1 108 ? -0.923 9.360 1.472 1.00 93.88 108 ARG A CA 1
ATOM 833 C C . ARG A 1 108 ? -2.006 8.600 2.223 1.00 93.88 108 ARG A C 1
ATOM 835 O O . ARG A 1 108 ? -2.356 9.014 3.325 1.00 93.88 108 ARG A O 1
ATOM 842 N N . ARG A 1 109 ? -2.527 7.511 1.652 1.00 94.31 109 ARG A N 1
ATOM 843 C CA . ARG A 1 109 ? -3.536 6.666 2.312 1.00 94.31 109 ARG A CA 1
ATOM 844 C C . ARG A 1 109 ? -2.961 5.993 3.552 1.00 94.31 109 ARG A C 1
ATOM 846 O O . ARG A 1 109 ? -3.585 6.046 4.604 1.00 94.31 109 ARG A O 1
ATOM 853 N N . LEU A 1 110 ? -1.743 5.467 3.460 1.00 93.94 110 LEU A N 1
ATOM 854 C CA . LEU A 1 110 ? -1.055 4.863 4.598 1.00 93.94 110 LEU A CA 1
ATOM 855 C C . LEU A 1 110 ? -0.780 5.895 5.706 1.00 93.94 110 LEU A C 1
ATOM 857 O O . LEU A 1 110 ? -1.028 5.637 6.880 1.00 93.94 110 LEU A O 1
ATOM 861 N N . GLY A 1 111 ? -0.370 7.109 5.329 1.00 94.88 111 GLY A N 1
ATOM 862 C CA . GLY A 1 111 ? -0.220 8.226 6.259 1.00 94.88 111 GLY A CA 1
ATOM 863 C C . GLY A 1 111 ? -1.542 8.642 6.906 1.00 94.88 111 GLY A C 1
ATOM 864 O O . GLY A 1 111 ? -1.562 8.954 8.089 1.00 94.88 111 GLY A O 1
ATOM 865 N N . TRP A 1 112 ? -2.656 8.615 6.171 1.00 95.06 112 TRP A N 1
ATOM 866 C CA . TRP A 1 112 ? -3.980 8.862 6.745 1.00 95.06 112 TRP A CA 1
ATOM 867 C C . TRP A 1 112 ? -4.359 7.796 7.784 1.00 95.06 112 TRP A C 1
ATOM 869 O O . TRP A 1 112 ? -4.785 8.176 8.873 1.00 95.06 112 TRP A O 1
ATOM 879 N N . ILE A 1 113 ? -4.129 6.505 7.506 1.00 94.25 113 ILE A N 1
ATOM 880 C CA . ILE A 1 113 ? -4.365 5.420 8.480 1.00 94.25 113 ILE A CA 1
ATOM 881 C C . ILE A 1 113 ? -3.501 5.616 9.734 1.00 94.25 113 ILE A C 1
ATOM 883 O O . ILE A 1 113 ? -4.015 5.536 10.848 1.00 94.25 113 ILE A O 1
ATOM 887 N N . ALA A 1 114 ? -2.217 5.951 9.572 1.00 93.19 114 ALA A N 1
ATOM 888 C CA . ALA A 1 114 ? -1.321 6.225 10.697 1.00 93.19 114 ALA A CA 1
ATOM 889 C C . ALA A 1 114 ? -1.855 7.350 11.604 1.00 93.19 114 ALA A C 1
ATOM 891 O O . ALA A 1 114 ? -1.875 7.208 12.826 1.00 93.19 114 ALA A O 1
ATOM 892 N N . ARG A 1 115 ? -2.389 8.431 11.017 1.00 94.06 115 ARG A N 1
ATOM 893 C CA . ARG A 1 115 ? -3.028 9.519 11.778 1.00 94.06 115 ARG A CA 1
ATOM 894 C C . ARG A 1 115 ? -4.301 9.089 12.495 1.00 94.06 115 ARG A C 1
ATOM 896 O O . ARG A 1 115 ? -4.510 9.497 13.631 1.00 94.06 115 ARG A O 1
ATOM 903 N N . GLN A 1 116 ? -5.134 8.252 11.869 1.00 92.81 116 GLN A N 1
ATOM 904 C CA . GLN A 1 116 ? -6.322 7.692 12.536 1.00 92.81 116 GLN A CA 1
ATOM 905 C C . GLN A 1 116 ? -5.946 6.902 13.798 1.00 92.81 116 GLN A C 1
ATOM 907 O O . GLN A 1 116 ? -6.709 6.871 14.758 1.00 92.81 116 GLN A O 1
ATOM 912 N N . ARG A 1 117 ? -4.748 6.311 13.821 1.00 90.19 117 ARG A N 1
ATOM 913 C CA . ARG A 1 117 ? -4.200 5.564 14.962 1.00 90.19 117 ARG A CA 1
ATOM 914 C C . ARG A 1 117 ? -3.416 6.424 15.958 1.00 90.19 117 ARG A C 1
ATOM 916 O O . ARG A 1 117 ? -2.909 5.895 16.941 1.00 90.19 117 ARG A O 1
ATOM 923 N N . GLY A 1 118 ? -3.309 7.732 15.718 1.00 92.31 118 GLY A N 1
ATOM 924 C CA . GLY A 1 118 ? -2.530 8.653 16.547 1.00 92.31 118 GLY A CA 1
ATOM 925 C C . GLY A 1 118 ? -1.014 8.571 16.340 1.00 92.31 118 GLY A C 1
ATOM 926 O O . GLY A 1 118 ? -0.267 9.190 17.097 1.00 92.31 118 GLY A O 1
ATOM 927 N N . ASP A 1 119 ? -0.540 7.851 15.319 1.00 93.88 119 ASP A N 1
ATOM 928 C CA . ASP A 1 119 ? 0.885 7.735 15.000 1.00 93.88 119 ASP A CA 1
ATOM 929 C C . ASP A 1 119 ? 1.325 8.811 13.988 1.00 93.88 119 ASP A C 1
ATOM 931 O O . ASP A 1 119 ? 1.555 8.579 12.795 1.00 93.88 119 ASP A O 1
ATOM 935 N N . GLU A 1 120 ? 1.445 10.045 14.482 1.00 92.88 120 GLU A N 1
ATOM 936 C CA . GLU A 1 120 ? 1.942 11.185 13.696 1.00 92.88 120 GLU A CA 1
ATOM 937 C C . GLU A 1 120 ? 3.416 11.021 13.282 1.00 92.88 120 GLU A C 1
ATOM 939 O O . GLU A 1 120 ? 3.858 11.573 12.261 1.00 92.88 120 GLU A O 1
ATOM 944 N N . ALA A 1 121 ? 4.190 10.248 14.051 1.00 93.50 121 ALA A N 1
ATOM 945 C CA . ALA A 1 121 ? 5.582 9.960 13.735 1.00 93.50 121 ALA A CA 1
ATOM 946 C C . ALA A 1 121 ? 5.667 9.120 12.457 1.00 93.50 121 ALA A C 1
ATOM 948 O O . ALA A 1 121 ? 6.402 9.483 11.531 1.00 93.50 121 ALA A O 1
ATOM 949 N N . LEU A 1 122 ? 4.860 8.063 12.363 1.00 90.00 122 LEU A N 1
ATOM 950 C CA . LEU A 1 122 ? 4.765 7.219 11.181 1.00 90.00 122 LEU A CA 1
ATOM 951 C C . LEU A 1 122 ? 4.250 7.995 9.966 1.00 90.00 122 LEU A C 1
ATOM 953 O O . LEU A 1 122 ? 4.860 7.930 8.896 1.00 90.00 122 LEU A O 1
ATOM 957 N N . ALA A 1 123 ? 3.203 8.812 10.123 1.00 90.88 123 ALA A N 1
ATOM 958 C CA . ALA A 1 123 ? 2.692 9.654 9.037 1.00 90.88 123 ALA A CA 1
ATOM 959 C C . ALA A 1 123 ? 3.777 10.597 8.471 1.00 90.88 123 ALA A C 1
ATOM 961 O O . ALA A 1 123 ? 3.902 10.780 7.254 1.00 90.88 123 ALA A O 1
ATOM 962 N N . THR A 1 124 ? 4.614 11.158 9.348 1.00 93.50 124 THR A N 1
ATOM 963 C CA . THR A 1 124 ? 5.749 12.004 8.954 1.00 93.50 124 THR A CA 1
ATOM 964 C C . THR A 1 124 ? 6.843 11.203 8.246 1.00 93.50 124 THR A C 1
ATOM 966 O O . THR A 1 124 ? 7.394 11.666 7.242 1.00 93.50 124 THR A O 1
ATOM 969 N N . GLN A 1 125 ? 7.161 10.002 8.735 1.00 93.38 125 GLN A N 1
ATOM 970 C CA . GLN A 1 125 ? 8.141 9.115 8.103 1.00 93.38 125 GLN A CA 1
ATOM 971 C C . GLN A 1 125 ? 7.707 8.698 6.696 1.00 93.38 125 GLN A C 1
ATOM 973 O O . GLN A 1 125 ? 8.515 8.754 5.771 1.00 93.38 125 GLN A O 1
ATOM 978 N N . LEU A 1 126 ? 6.430 8.363 6.505 1.00 92.00 126 LEU A N 1
ATOM 979 C CA . LEU A 1 126 ? 5.871 7.991 5.204 1.00 92.00 126 LEU A CA 1
ATOM 980 C C . LEU A 1 126 ? 5.973 9.124 4.184 1.00 92.00 126 LEU A C 1
ATOM 982 O O . LEU A 1 126 ? 6.372 8.896 3.040 1.00 92.00 126 LEU A O 1
ATOM 986 N N . ARG A 1 127 ? 5.700 10.363 4.608 1.00 91.06 127 ARG A N 1
ATOM 987 C CA . ARG A 1 127 ? 5.903 11.542 3.760 1.00 91.06 127 ARG A CA 1
ATOM 988 C C . ARG A 1 127 ? 7.371 11.693 3.357 1.00 91.06 127 ARG A C 1
ATOM 990 O O . ARG A 1 127 ? 7.658 11.883 2.180 1.00 91.06 127 ARG A O 1
ATOM 997 N N . LYS A 1 128 ? 8.302 11.579 4.312 1.00 93.00 128 LYS A N 1
ATOM 998 C CA . LYS A 1 128 ? 9.747 11.650 4.028 1.00 93.00 128 LYS A CA 1
ATOM 999 C C . LYS A 1 128 ? 10.197 10.540 3.075 1.00 93.00 128 LYS A C 1
ATOM 1001 O O . LYS A 1 128 ? 10.998 10.807 2.186 1.00 93.00 128 LYS A O 1
ATOM 1006 N N . ARG A 1 129 ? 9.669 9.322 3.233 1.00 93.88 129 ARG A N 1
ATOM 1007 C CA . ARG A 1 129 ? 9.954 8.184 2.350 1.00 93.88 129 ARG A CA 1
ATOM 1008 C C . ARG A 1 129 ? 9.489 8.457 0.922 1.00 93.88 129 ARG A C 1
ATOM 1010 O O . ARG A 1 129 ? 10.296 8.321 0.015 1.00 93.88 129 ARG A O 1
ATOM 1017 N N . SER A 1 130 ? 8.256 8.931 0.736 1.00 91.56 130 SER A N 1
ATOM 1018 C CA . SER A 1 130 ? 7.736 9.331 -0.582 1.00 91.56 130 SER A CA 1
ATOM 1019 C C . SER A 1 130 ? 8.647 10.353 -1.269 1.00 91.56 130 SER A C 1
ATOM 1021 O O . SER A 1 130 ? 9.028 10.171 -2.423 1.00 91.56 130 SER A O 1
ATOM 1023 N N . GLU A 1 131 ? 9.036 11.416 -0.560 1.00 92.06 131 GLU A N 1
ATOM 1024 C CA . GLU A 1 131 ? 9.909 12.449 -1.130 1.00 92.06 131 GLU A CA 1
ATOM 1025 C C . GLU A 1 131 ? 11.304 11.913 -1.463 1.00 92.06 131 GLU A C 1
ATOM 1027 O O . GLU A 1 131 ? 11.835 12.219 -2.529 1.00 92.06 131 GLU A O 1
ATOM 1032 N N . LYS A 1 132 ? 11.870 11.057 -0.604 1.00 90.75 132 LYS A N 1
ATOM 1033 C CA . LYS A 1 132 ? 13.147 10.389 -0.876 1.00 90.75 132 LYS A CA 1
ATOM 1034 C C . LYS A 1 132 ? 13.060 9.515 -2.127 1.00 90.75 132 LYS A C 1
ATOM 1036 O O . LYS A 1 132 ? 13.918 9.625 -2.994 1.00 90.75 132 LYS A O 1
ATOM 1041 N N . SER A 1 133 ? 12.017 8.696 -2.249 1.00 88.31 133 SER A N 1
ATOM 1042 C CA . SER A 1 133 ? 11.835 7.797 -3.392 1.00 88.31 133 SER A CA 1
ATOM 1043 C C . SER A 1 133 ? 11.643 8.574 -4.701 1.00 88.31 133 SER A C 1
ATOM 1045 O O . SER A 1 133 ? 12.201 8.190 -5.724 1.00 88.31 133 SER A O 1
ATOM 1047 N N . LYS A 1 134 ? 10.949 9.722 -4.677 1.00 88.06 134 LYS A N 1
ATOM 1048 C CA . LYS A 1 134 ? 10.871 10.637 -5.832 1.00 88.06 134 LYS A CA 1
ATOM 1049 C C . LYS A 1 134 ? 12.217 11.279 -6.170 1.00 88.06 134 LYS A C 1
ATOM 1051 O O . LYS A 1 134 ? 12.542 11.407 -7.347 1.00 88.06 134 LYS A O 1
ATOM 1056 N N . ALA A 1 135 ? 12.975 11.714 -5.163 1.00 87.94 135 ALA A N 1
ATOM 1057 C CA . ALA A 1 135 ? 14.288 12.320 -5.367 1.00 87.94 135 ALA A CA 1
ATOM 1058 C C . ALA A 1 135 ? 15.255 11.329 -6.027 1.00 87.94 135 ALA A C 1
ATOM 1060 O O . ALA A 1 135 ? 15.870 11.672 -7.029 1.00 87.94 135 ALA A O 1
ATOM 1061 N N . SER A 1 136 ? 15.279 10.076 -5.562 1.00 83.19 136 SER A N 1
ATOM 1062 C CA . SER A 1 136 ? 16.134 9.031 -6.135 1.00 83.19 136 SER A CA 1
ATOM 1063 C C . SER A 1 136 ? 15.854 8.748 -7.614 1.00 83.19 136 SER A C 1
ATOM 1065 O O . SER A 1 136 ? 16.785 8.451 -8.350 1.00 83.19 136 SER A O 1
ATOM 1067 N N . VAL A 1 137 ? 14.601 8.867 -8.067 1.00 85.38 137 VAL A N 1
ATOM 1068 C CA . VAL A 1 137 ? 14.256 8.738 -9.497 1.00 85.38 137 VAL A CA 1
ATOM 1069 C C . VAL A 1 137 ? 14.720 9.957 -10.296 1.00 85.38 137 VAL A C 1
ATOM 1071 O O . VAL A 1 137 ? 15.232 9.811 -11.400 1.00 85.38 137 VAL A O 1
ATOM 1074 N N . ARG A 1 138 ? 14.598 11.168 -9.733 1.00 79.00 138 ARG A N 1
ATOM 1075 C CA . ARG A 1 138 ? 15.054 12.406 -10.390 1.00 79.00 138 ARG A CA 1
ATOM 1076 C C . ARG A 1 138 ? 16.567 12.464 -10.558 1.00 79.00 138 ARG A C 1
ATOM 1078 O O . ARG A 1 138 ? 17.029 13.047 -11.523 1.00 79.00 138 ARG A O 1
ATOM 1085 N N . GLU A 1 139 ? 17.316 11.909 -9.611 1.00 75.31 139 GLU A N 1
ATOM 1086 C CA . GLU A 1 139 ? 18.781 11.825 -9.683 1.00 75.31 139 GLU A CA 1
ATOM 1087 C C . GLU A 1 139 ? 19.264 10.737 -10.656 1.00 75.31 139 GLU A C 1
ATOM 1089 O O . GLU A 1 139 ? 20.416 10.768 -11.080 1.00 75.31 139 GLU A O 1
ATOM 1094 N N . ALA A 1 140 ? 18.404 9.771 -10.990 1.00 70.44 140 ALA A N 1
ATOM 1095 C CA . ALA A 1 140 ? 18.712 8.653 -11.880 1.00 70.44 140 ALA A CA 1
ATOM 1096 C C . ALA A 1 140 ? 18.225 8.853 -13.331 1.00 70.44 140 ALA A C 1
ATOM 1098 O O . ALA A 1 140 ? 18.587 8.054 -14.197 1.00 70.44 140 ALA A O 1
ATOM 1099 N N . SER A 1 141 ? 17.416 9.891 -13.581 1.00 58.09 141 SER A N 1
ATOM 1100 C CA . SER A 1 141 ? 16.958 10.345 -14.908 1.00 58.09 141 SER A CA 1
ATOM 1101 C C . SER A 1 141 ? 17.916 11.363 -15.518 1.00 58.09 141 SER A C 1
ATOM 1103 O O . SER A 1 141 ? 18.159 11.269 -16.740 1.00 58.09 141 SER A O 1
#